Protein AF-A0A7C2UIY6-F1 (afdb_monomer_lite)

Sequence (63 aa):
MGVGEAGRARVGDFPRPRLVASRCLGFEHCRYDGSVISAPHVQALAGEVKFLTVCPEMAIGLP

Secondary structure (DSSP, 8-state):
------S---TTSS---EEEEETTTTT-S-STTS-----HHHHHHTTTSEEEEE-HHHHTT--

Structure (mmCIF, N/CA/C/O backbone):
data_AF-A0A7C2UIY6-F1
#
_entry.id   AF-A0A7C2UIY6-F1
#
loop_
_atom_site.group_PDB
_atom_site.id
_atom_site.type_symbol
_atom_site.label_atom_id
_atom_site.label_alt_id
_atom_site.label_comp_id
_atom_site.label_asym_id
_atom_site.label_entity_id
_atom_site.label_seq_id
_atom_site.pdbx_PDB_ins_code
_atom_site.Cartn_x
_atom_site.Cartn_y
_atom_site.Cartn_z
_atom_site.occupancy
_atom_site.B_iso_or_equiv
_atom_site.auth_seq_id
_atom_site.auth_comp_id
_atom_site.auth_asym_id
_atom_site.auth_atom_id
_atom_site.pdbx_PDB_model_num
ATOM 1 N N . MET A 1 1 ? -36.261 21.108 27.882 1.00 38.56 1 MET A N 1
ATOM 2 C CA . MET A 1 1 ? -36.571 20.514 26.565 1.00 38.56 1 MET A CA 1
ATOM 3 C C . MET A 1 1 ? -35.261 20.049 25.962 1.00 38.56 1 MET A C 1
ATOM 5 O O . MET A 1 1 ? -34.512 20.862 25.441 1.00 38.56 1 MET A O 1
ATOM 9 N N . GLY A 1 2 ? -34.922 18.781 26.204 1.00 47.03 2 GLY A N 1
ATOM 10 C CA . GLY A 1 2 ? -33.661 18.186 25.774 1.00 47.03 2 GLY A CA 1
ATOM 11 C C . GLY A 1 2 ? -33.716 17.861 24.290 1.00 47.03 2 GLY A C 1
ATOM 12 O O . GLY A 1 2 ? -34.613 17.148 23.845 1.00 47.03 2 GLY A O 1
ATOM 13 N N . VAL A 1 3 ? -32.764 18.398 23.537 1.00 56.47 3 VAL A N 1
ATOM 14 C CA . VAL A 1 3 ? -32.425 17.879 22.216 1.00 56.47 3 VAL A CA 1
ATOM 15 C C . VAL A 1 3 ? -31.869 16.468 22.419 1.00 56.47 3 VAL A C 1
ATOM 17 O O . VAL A 1 3 ? -30.877 16.278 23.118 1.00 56.47 3 VAL A O 1
ATOM 20 N N . GLY A 1 4 ? -32.593 15.468 21.921 1.00 49.09 4 GLY A N 1
ATOM 21 C CA . GLY A 1 4 ? -32.256 14.062 22.102 1.00 49.09 4 GLY A CA 1
ATOM 22 C C . GLY A 1 4 ? -30.952 13.695 21.397 1.00 49.09 4 GLY A C 1
ATOM 23 O O . GLY A 1 4 ? -30.782 13.968 20.211 1.00 49.09 4 GLY A O 1
ATOM 24 N N . GLU A 1 5 ? -30.058 13.030 22.129 1.00 55.94 5 GLU A N 1
ATOM 25 C CA . GLU A 1 5 ? -28.845 12.366 21.637 1.00 55.94 5 GLU A CA 1
ATOM 26 C C . GLU A 1 5 ? -29.164 11.115 20.790 1.00 55.94 5 GLU A C 1
ATOM 28 O O . GLU A 1 5 ? -28.687 10.014 21.055 1.00 55.94 5 GLU A O 1
ATOM 33 N N . ALA A 1 6 ? -29.993 11.246 19.759 1.00 56.62 6 ALA A N 1
ATOM 34 C CA . ALA A 1 6 ? -30.225 10.178 18.794 1.00 56.62 6 ALA A CA 1
ATOM 35 C C . ALA A 1 6 ? -29.411 10.473 17.529 1.00 56.62 6 ALA A C 1
ATOM 37 O O . ALA A 1 6 ? -29.894 11.153 16.628 1.00 56.62 6 ALA A O 1
ATOM 38 N N . GLY A 1 7 ? -28.162 9.995 17.457 1.00 59.09 7 GLY A N 1
ATOM 39 C CA . GLY A 1 7 ? -27.441 10.023 16.175 1.00 59.09 7 GLY A CA 1
ATOM 40 C C . GLY A 1 7 ? -25.922 9.875 16.170 1.00 59.09 7 GLY A C 1
ATOM 41 O O . GLY A 1 7 ? -25.348 9.823 15.086 1.00 59.09 7 GLY A O 1
ATOM 42 N N . ARG A 1 8 ? -25.236 9.792 17.316 1.00 60.62 8 ARG A N 1
ATOM 43 C CA . ARG A 1 8 ? -23.773 9.625 17.336 1.00 60.62 8 ARG A CA 1
ATOM 44 C C . ARG A 1 8 ? -23.408 8.238 17.857 1.00 60.62 8 ARG A C 1
ATOM 46 O O . ARG A 1 8 ? -23.352 8.027 19.063 1.00 60.62 8 ARG A O 1
ATOM 53 N N . ALA A 1 9 ? -23.201 7.288 16.945 1.00 63.53 9 ALA A N 1
ATOM 54 C CA . ALA A 1 9 ? -22.685 5.968 17.309 1.00 63.53 9 ALA A CA 1
ATOM 55 C C . ALA A 1 9 ? -21.329 6.106 18.027 1.00 63.53 9 ALA A C 1
ATOM 57 O O . ALA A 1 9 ? -20.536 7.007 17.722 1.00 63.53 9 ALA A O 1
ATOM 58 N N . ARG A 1 10 ? -21.097 5.267 19.044 1.00 66.62 10 ARG A N 1
ATOM 59 C CA . ARG A 1 10 ? -19.881 5.336 19.860 1.00 66.62 10 ARG A CA 1
ATOM 60 C C . ARG A 1 10 ? -18.703 4.754 19.083 1.00 66.62 10 ARG A C 1
ATOM 62 O O . ARG A 1 10 ? -18.872 3.839 18.280 1.00 66.62 10 ARG A O 1
ATOM 69 N N . VAL A 1 11 ? -17.496 5.267 19.333 1.00 60.09 11 VAL A N 1
ATOM 70 C CA . VAL A 1 11 ? -16.251 4.612 18.895 1.00 60.09 11 VAL A CA 1
ATOM 71 C C . VAL A 1 11 ? -16.255 3.206 19.519 1.00 60.09 11 VAL A C 1
ATOM 73 O O . VAL A 1 11 ? -16.179 3.070 20.736 1.00 60.09 11 VAL A O 1
ATOM 76 N N . GLY A 1 12 ? -16.507 2.183 18.698 1.00 65.50 12 GLY A N 1
ATOM 77 C CA . GLY A 1 12 ? -16.758 0.799 19.131 1.00 65.50 12 GLY A CA 1
ATOM 78 C C . GLY A 1 12 ? -17.981 0.129 18.488 1.00 65.50 12 GLY A C 1
ATOM 79 O O . GLY A 1 12 ? -17.949 -1.078 18.279 1.00 65.50 12 GLY A O 1
ATOM 80 N N . ASP A 1 13 ? -19.005 0.896 18.096 1.00 77.81 13 ASP A N 1
ATOM 81 C CA . ASP A 1 13 ? -20.240 0.356 17.488 1.00 77.81 13 ASP A CA 1
ATOM 82 C C . ASP A 1 13 ? -20.189 0.309 15.952 1.00 77.81 13 ASP A C 1
ATOM 84 O O . ASP A 1 13 ? -21.100 -0.197 15.292 1.00 77.81 13 ASP A O 1
ATOM 88 N N . PHE A 1 14 ? -19.132 0.862 15.354 1.00 81.81 14 PHE A N 1
ATOM 89 C CA . PHE A 1 14 ? -18.982 0.904 13.906 1.00 81.81 14 PHE A CA 1
ATOM 90 C C . PHE A 1 14 ? -18.348 -0.390 13.386 1.00 81.81 14 PHE A C 1
ATOM 92 O O . PHE A 1 14 ? -17.321 -0.828 13.914 1.00 81.81 14 PHE A O 1
ATOM 99 N N . PRO A 1 15 ? -18.900 -0.999 12.321 1.00 88.19 15 PRO A N 1
ATOM 100 C CA . PRO A 1 15 ? -18.251 -2.132 11.683 1.00 88.19 15 PRO A CA 1
ATOM 101 C C . PRO A 1 15 ? -16.885 -1.704 11.144 1.00 88.19 15 PRO A C 1
ATOM 103 O O . PRO A 1 15 ? -16.755 -0.631 10.554 1.00 88.19 15 PRO A O 1
ATOM 106 N N . ARG A 1 16 ? -15.875 -2.570 11.300 1.00 90.62 16 ARG A N 1
ATOM 107 C CA . ARG A 1 16 ? -14.541 -2.337 10.732 1.00 90.62 16 ARG A CA 1
ATOM 108 C C . ARG A 1 16 ? -14.635 -2.157 9.210 1.00 90.62 16 ARG A C 1
ATOM 110 O O . ARG A 1 16 ? -14.992 -3.118 8.519 1.00 90.62 16 ARG A O 1
ATOM 117 N N . PRO A 1 17 ? -14.301 -0.973 8.665 1.00 94.12 17 PRO A N 1
ATOM 118 C CA . PRO A 1 17 ? -14.404 -0.725 7.235 1.00 94.12 17 PRO A CA 1
ATOM 119 C C . PRO A 1 17 ? -13.427 -1.588 6.436 1.00 94.12 17 PRO A C 1
ATOM 121 O O . PRO A 1 17 ? -12.336 -1.924 6.901 1.00 94.12 17 PRO A O 1
ATOM 124 N N . ARG A 1 18 ? -13.796 -1.914 5.196 1.00 97.00 18 ARG A N 1
ATOM 125 C CA . ARG A 1 18 ? -12.891 -2.529 4.218 1.00 97.00 18 ARG A CA 1
ATOM 126 C C . ARG A 1 18 ? -12.403 -1.450 3.264 1.00 97.00 18 ARG A C 1
ATOM 128 O O . ARG A 1 18 ? -13.220 -0.863 2.562 1.00 97.00 18 ARG A O 1
ATOM 135 N N . LEU A 1 19 ? -11.099 -1.200 3.236 1.00 97.44 19 LEU A N 1
ATOM 136 C CA . LEU A 1 19 ? -10.496 -0.171 2.387 1.00 97.44 19 LEU A CA 1
ATOM 137 C C . LEU A 1 19 ? -9.609 -0.815 1.330 1.00 97.44 19 LEU A C 1
ATOM 139 O O . LEU A 1 19 ? -8.799 -1.686 1.643 1.00 97.44 19 LEU A O 1
ATOM 143 N N . VAL A 1 20 ? -9.735 -0.359 0.087 1.00 98.00 20 VAL A N 1
ATOM 144 C CA . VAL A 1 20 ? -8.770 -0.681 -0.965 1.00 98.00 20 VAL A CA 1
ATOM 145 C C . VAL A 1 20 ? -7.616 0.310 -0.877 1.00 98.00 20 VAL A C 1
ATOM 147 O O . VAL A 1 20 ? -7.848 1.512 -0.773 1.00 98.00 20 VAL A O 1
ATOM 150 N N . ALA A 1 21 ? -6.384 -0.188 -0.919 1.00 97.88 21 ALA A N 1
ATOM 151 C CA . ALA A 1 21 ? -5.186 0.643 -0.946 1.00 97.88 21 ALA A CA 1
ATOM 152 C C . ALA A 1 21 ? -4.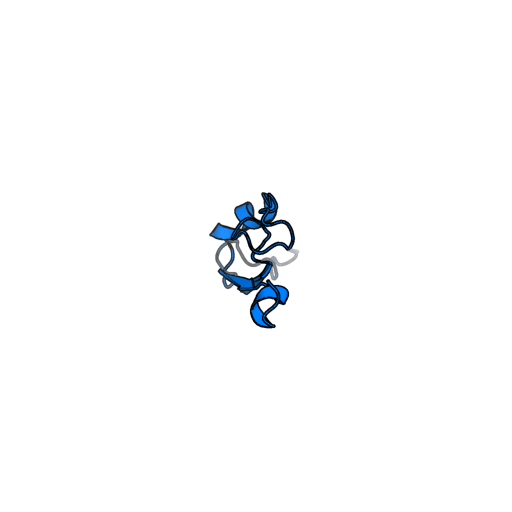202 0.129 -2.001 1.00 97.88 21 ALA A C 1
ATOM 154 O O . ALA A 1 21 ? -4.068 -1.079 -2.202 1.00 97.88 21 ALA A O 1
ATOM 155 N N . SER A 1 22 ? -3.495 1.037 -2.670 1.00 98.06 22 SER A N 1
ATOM 156 C CA . SER A 1 22 ? -2.433 0.653 -3.601 1.00 98.06 22 SER A CA 1
ATOM 157 C C . SER A 1 22 ? -1.273 -0.005 -2.844 1.00 98.06 22 SER A C 1
ATOM 159 O O . SER A 1 22 ? -0.817 0.533 -1.837 1.00 98.06 22 SER A O 1
ATOM 161 N N . ARG A 1 23 ? -0.760 -1.145 -3.326 1.00 97.88 23 ARG A N 1
ATOM 162 C CA . ARG A 1 23 ? 0.340 -1.904 -2.692 1.00 97.88 23 ARG A CA 1
ATOM 163 C C . ARG A 1 23 ? 1.621 -1.077 -2.543 1.00 97.88 23 ARG A C 1
ATOM 165 O O . ARG A 1 23 ? 2.314 -1.207 -1.542 1.00 97.88 23 ARG A O 1
ATOM 172 N N . CYS A 1 24 ? 1.886 -0.146 -3.458 1.00 97.94 24 CYS A N 1
ATOM 173 C CA . CYS A 1 24 ? 3.047 0.739 -3.364 1.00 97.94 24 CYS A CA 1
ATOM 174 C C . CYS A 1 24 ? 2.986 1.736 -2.187 1.00 97.94 24 CYS A C 1
ATOM 176 O O . CYS A 1 24 ? 4.012 2.322 -1.852 1.00 97.94 24 CYS A O 1
ATOM 178 N N . LEU A 1 25 ? 1.830 1.924 -1.530 1.00 98.00 25 LEU A N 1
ATOM 179 C CA . LEU A 1 25 ? 1.653 2.824 -0.381 1.00 98.00 25 LEU A CA 1
ATOM 180 C C . LEU A 1 25 ? 2.059 2.152 0.938 1.00 98.00 25 LEU A C 1
ATOM 182 O O . LEU A 1 25 ? 1.226 1.918 1.812 1.00 98.00 25 LEU A O 1
ATOM 186 N N . GLY A 1 26 ? 3.347 1.846 1.077 1.00 96.50 26 GLY A N 1
ATOM 187 C CA . GLY A 1 26 ? 3.919 1.320 2.317 1.00 96.50 26 GLY A CA 1
ATOM 188 C C . GLY A 1 26 ? 3.826 -0.198 2.492 1.00 96.50 26 GLY A C 1
ATOM 189 O O . GLY A 1 26 ? 4.217 -0.683 3.549 1.00 96.50 26 GLY A O 1
ATOM 190 N N . PHE A 1 27 ? 3.332 -0.947 1.495 1.00 97.06 27 PHE A N 1
ATOM 191 C CA . PHE A 1 27 ? 3.171 -2.404 1.600 1.00 97.06 27 PHE A CA 1
ATOM 192 C C . PHE A 1 27 ? 4.185 -3.204 0.770 1.00 97.06 27 PHE A C 1
ATOM 194 O O . PHE A 1 27 ? 4.720 -4.187 1.273 1.00 97.06 27 PHE A O 1
ATOM 201 N N . GLU A 1 28 ? 4.449 -2.825 -0.485 1.00 97.50 28 GLU A N 1
ATOM 202 C CA . GLU A 1 28 ? 5.267 -3.624 -1.411 1.00 97.50 28 GLU A CA 1
ATOM 203 C C . GLU A 1 28 ? 6.008 -2.772 -2.455 1.00 97.50 28 GLU A C 1
ATOM 205 O O . GLU A 1 28 ? 5.521 -1.724 -2.885 1.00 97.50 28 GLU A O 1
ATOM 210 N N . HIS A 1 29 ? 7.168 -3.267 -2.904 1.00 97.00 29 HIS A N 1
ATOM 211 C CA . HIS A 1 29 ? 8.008 -2.716 -3.977 1.00 97.00 29 HIS A CA 1
ATOM 212 C C . HIS A 1 29 ? 7.426 -2.985 -5.377 1.00 97.00 29 HIS A C 1
ATOM 214 O O . HIS A 1 29 ? 8.062 -3.609 -6.217 1.00 97.00 29 HIS A O 1
ATOM 220 N N . CYS A 1 30 ? 6.193 -2.548 -5.626 1.00 96.94 30 CYS A N 1
ATOM 221 C CA . CYS A 1 30 ? 5.484 -2.796 -6.888 1.00 96.94 30 CYS A CA 1
ATOM 222 C C . CYS A 1 30 ? 5.228 -1.519 -7.703 1.00 96.94 30 CYS A C 1
ATOM 224 O O . CYS A 1 30 ? 4.291 -1.471 -8.497 1.00 96.94 30 CYS A O 1
ATOM 226 N N . ARG A 1 31 ? 5.961 -0.441 -7.412 1.00 97.44 31 ARG A N 1
ATOM 227 C CA . ARG A 1 31 ? 5.963 0.766 -8.240 1.00 97.44 31 ARG A CA 1
ATOM 228 C C . ARG A 1 31 ? 6.904 0.536 -9.420 1.00 97.44 31 ARG A C 1
ATOM 230 O O . ARG A 1 31 ? 7.909 -0.143 -9.250 1.00 97.44 31 ARG A O 1
ATOM 237 N N . TYR A 1 32 ? 6.635 1.166 -10.560 1.00 96.19 32 TYR A N 1
ATOM 238 C CA . TYR A 1 32 ? 7.465 1.057 -11.770 1.00 96.19 32 TYR A CA 1
ATOM 239 C C . TYR A 1 32 ? 8.973 1.331 -11.562 1.00 96.19 32 TYR A C 1
ATOM 241 O O . TYR A 1 32 ? 9.797 0.881 -12.351 1.00 96.19 32 TYR A O 1
ATOM 249 N N . ASP A 1 33 ? 9.349 2.097 -10.530 1.00 96.44 33 ASP A N 1
ATOM 250 C CA . ASP A 1 33 ? 10.741 2.413 -10.174 1.00 96.44 33 ASP A CA 1
ATOM 251 C C . ASP A 1 33 ? 11.302 1.527 -9.043 1.00 96.44 33 ASP A C 1
ATOM 253 O O . ASP A 1 33 ? 12.395 1.774 -8.535 1.00 96.44 33 ASP A O 1
ATOM 257 N N . GLY A 1 34 ? 10.547 0.513 -8.615 1.00 94.88 34 GLY A N 1
ATOM 258 C CA . GLY A 1 34 ? 10.878 -0.390 -7.513 1.00 94.88 34 GLY A CA 1
ATOM 259 C C . GLY A 1 34 ? 10.800 0.241 -6.117 1.00 94.88 34 GLY A C 1
ATOM 260 O O . GLY A 1 34 ? 11.081 -0.437 -5.125 1.00 94.88 34 GLY A O 1
ATOM 261 N N . SER A 1 35 ? 10.431 1.520 -5.989 1.00 97.12 35 SER A N 1
ATOM 262 C CA . SER A 1 35 ? 10.337 2.190 -4.688 1.00 97.12 35 SER A CA 1
ATOM 263 C C . SER A 1 35 ? 9.027 1.880 -3.953 1.00 97.12 35 SER A C 1
ATOM 265 O O . SER A 1 35 ? 8.002 1.548 -4.550 1.00 97.12 35 SER A O 1
ATOM 267 N N . VAL A 1 36 ? 9.054 2.028 -2.625 1.00 97.69 36 VAL A N 1
ATOM 268 C CA . VAL A 1 36 ? 7.859 2.016 -1.769 1.00 97.69 36 VAL A CA 1
ATOM 269 C C . VAL A 1 36 ? 7.575 3.445 -1.327 1.00 97.69 36 VAL A C 1
ATOM 271 O O . VAL A 1 36 ? 8.461 4.144 -0.836 1.00 97.69 36 VAL A O 1
ATOM 274 N N . ILE A 1 37 ? 6.331 3.888 -1.485 1.00 97.94 37 ILE A N 1
ATOM 275 C CA . ILE A 1 37 ? 5.893 5.220 -1.072 1.00 97.94 37 ILE A CA 1
ATOM 276 C C . ILE A 1 37 ? 5.631 5.206 0.436 1.00 97.94 37 ILE A C 1
ATOM 278 O O . ILE A 1 37 ? 4.816 4.424 0.925 1.00 97.94 37 ILE A O 1
ATOM 282 N N . SER A 1 38 ? 6.279 6.113 1.172 1.00 97.69 38 SER A N 1
ATOM 283 C CA . SER A 1 38 ? 5.961 6.348 2.584 1.00 97.69 38 SER A CA 1
ATOM 284 C C . SER A 1 38 ? 4.536 6.892 2.724 1.00 97.69 38 SER A C 1
ATOM 286 O O . SER A 1 38 ? 4.201 7.934 2.159 1.00 97.69 38 SER A O 1
ATOM 288 N N . ALA A 1 39 ? 3.692 6.178 3.471 1.00 97.19 39 ALA A N 1
ATOM 289 C CA . ALA A 1 39 ? 2.269 6.478 3.618 1.00 97.19 39 ALA A CA 1
ATOM 290 C C . ALA A 1 39 ? 1.840 6.462 5.103 1.00 97.19 39 ALA A C 1
ATOM 292 O O . ALA A 1 39 ? 1.086 5.581 5.523 1.00 97.19 39 ALA A O 1
ATOM 293 N N . PRO A 1 40 ? 2.276 7.444 5.920 1.00 97.19 40 PRO A N 1
ATOM 294 C CA . PRO A 1 40 ? 2.020 7.456 7.366 1.00 97.19 40 PRO A CA 1
ATOM 295 C C . PRO A 1 40 ? 0.523 7.462 7.716 1.00 97.19 40 PRO A C 1
ATOM 297 O O . PRO A 1 40 ? 0.108 6.847 8.692 1.00 97.19 40 PRO A O 1
ATOM 300 N N . HIS A 1 41 ? -0.314 8.088 6.884 1.00 95.81 41 HIS A N 1
ATOM 301 C CA . HIS A 1 41 ? -1.769 8.088 7.062 1.00 95.81 41 HIS A CA 1
ATOM 302 C C . HIS A 1 41 ? -2.397 6.707 6.819 1.00 95.81 41 HIS A C 1
ATOM 304 O O . HIS A 1 41 ? -3.324 6.321 7.523 1.00 95.81 41 HIS A O 1
ATOM 310 N N . VAL A 1 42 ? -1.881 5.937 5.854 1.00 96.62 42 VAL A N 1
ATOM 311 C CA . VAL A 1 42 ? -2.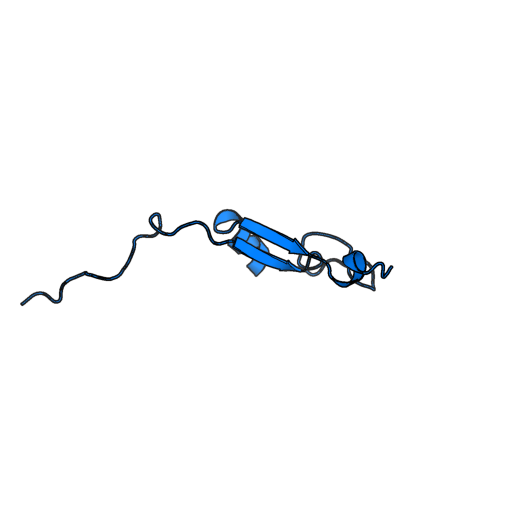335 4.557 5.604 1.00 96.62 42 VAL A CA 1
ATOM 312 C C . VAL A 1 42 ? -1.949 3.668 6.785 1.00 96.62 42 VAL A C 1
ATOM 314 O O . VAL A 1 42 ? -2.770 2.887 7.264 1.00 96.62 42 VAL A O 1
ATOM 317 N N . GLN A 1 43 ? -0.735 3.845 7.311 1.00 95.69 43 GLN A N 1
ATOM 318 C CA . GL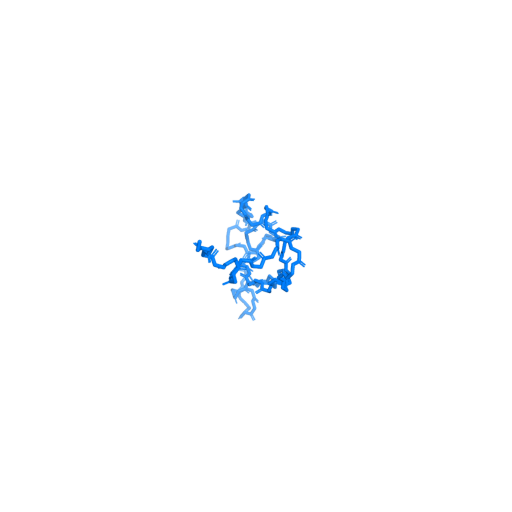N A 1 43 ? -0.267 3.138 8.501 1.00 95.69 43 GLN A CA 1
ATOM 319 C C . GLN A 1 43 ? -1.113 3.466 9.739 1.00 95.69 43 GLN A C 1
ATOM 321 O O . GLN A 1 43 ? -1.485 2.556 10.477 1.00 95.69 43 GLN A O 1
ATOM 326 N N . ALA A 1 44 ? -1.475 4.737 9.938 1.00 96.56 44 ALA A N 1
ATOM 327 C CA . ALA A 1 44 ? -2.334 5.161 11.043 1.00 96.56 44 ALA A CA 1
ATOM 328 C C . ALA A 1 44 ? -3.722 4.491 11.016 1.00 96.56 44 ALA A C 1
ATOM 330 O O . ALA A 1 44 ? -4.321 4.277 12.066 1.00 96.56 44 ALA A O 1
ATOM 331 N N . LEU A 1 45 ? -4.220 4.113 9.832 1.00 95.31 45 LEU A N 1
ATOM 332 C CA . LEU A 1 45 ? -5.512 3.439 9.670 1.00 95.31 45 LEU A CA 1
ATOM 333 C C . LEU A 1 45 ? -5.449 1.917 9.879 1.00 95.31 45 LEU A C 1
ATOM 335 O O . LEU A 1 45 ? -6.499 1.295 10.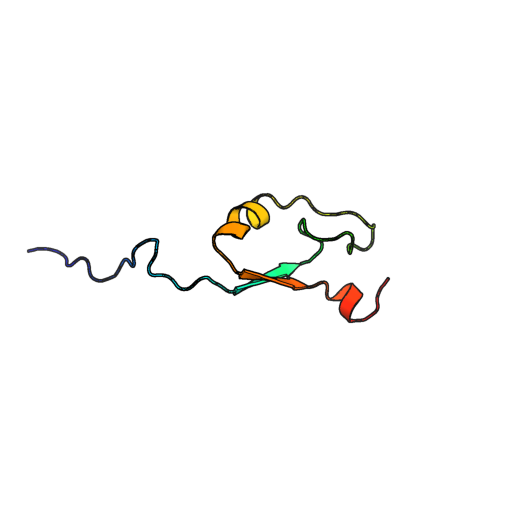028 1.00 95.31 45 LEU A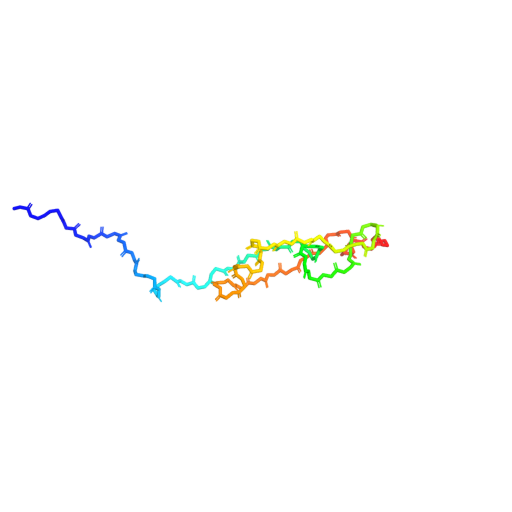 O 1
ATOM 339 N N . ALA A 1 46 ? -4.264 1.295 9.911 1.00 91.31 46 ALA A N 1
ATOM 340 C CA . ALA A 1 46 ? -4.119 -0.167 9.926 1.00 91.31 46 ALA A CA 1
ATOM 341 C C . ALA A 1 46 ? -4.786 -0.861 11.129 1.00 91.31 46 ALA A C 1
ATOM 343 O O . ALA A 1 46 ? -5.187 -2.020 11.022 1.00 91.31 46 ALA A O 1
ATOM 344 N N . GLY A 1 47 ? -4.938 -0.158 12.257 1.00 90.94 47 GLY A N 1
ATOM 345 C CA . GLY A 1 47 ? -5.656 -0.653 13.437 1.00 90.94 47 GLY A CA 1
ATOM 346 C C . GLY A 1 47 ? -7.183 -0.543 13.346 1.00 90.94 47 GLY A C 1
ATOM 347 O O . GLY A 1 47 ? -7.892 -1.258 14.051 1.00 90.94 47 GLY A O 1
ATOM 348 N N . GLU A 1 48 ? -7.698 0.302 12.456 1.00 93.62 48 GLU A N 1
ATOM 349 C CA . GLU A 1 48 ? -9.118 0.670 12.395 1.00 93.62 48 GLU A CA 1
ATOM 350 C C . GLU A 1 48 ? -9.850 0.016 11.216 1.00 93.62 48 GLU A C 1
ATOM 352 O O . GLU A 1 48 ? -11.072 -0.146 11.239 1.00 93.62 48 GLU A O 1
ATOM 357 N N . VAL A 1 49 ? -9.113 -0.399 10.181 1.00 95.75 49 VAL A N 1
ATOM 358 C CA . VAL A 1 49 ? -9.682 -0.913 8.930 1.00 95.75 49 VAL A CA 1
ATOM 359 C C . VAL A 1 49 ? -9.104 -2.266 8.534 1.00 95.75 49 VAL A C 1
ATOM 361 O O . VAL A 1 49 ? -8.029 -2.675 8.965 1.0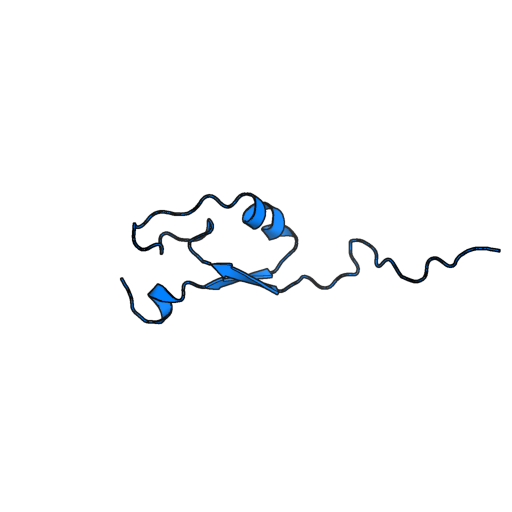0 95.75 49 VAL A O 1
ATOM 364 N N . LYS A 1 50 ? -9.809 -2.966 7.646 1.00 97.19 50 LYS A N 1
ATOM 365 C CA . LYS A 1 50 ? -9.282 -4.125 6.926 1.00 97.19 50 LYS A CA 1
ATOM 366 C C . LYS A 1 50 ? -8.858 -3.697 5.527 1.00 97.19 50 LYS A C 1
ATOM 368 O O . LYS A 1 50 ? -9.711 -3.415 4.683 1.00 97.19 50 LYS A O 1
ATOM 373 N N . PHE A 1 51 ? -7.556 -3.689 5.268 1.00 98.06 51 PHE A N 1
ATOM 374 C CA . PHE A 1 51 ? -7.042 -3.381 3.938 1.00 98.06 51 PHE A CA 1
ATOM 375 C C . PHE A 1 51 ? -7.206 -4.553 2.963 1.00 98.06 51 PHE A C 1
ATOM 377 O O . PHE A 1 51 ? -6.941 -5.708 3.295 1.00 98.06 51 PHE A O 1
ATOM 384 N N . LEU A 1 52 ? -7.628 -4.229 1.742 1.00 98.12 52 LEU A N 1
ATOM 385 C CA . LEU A 1 52 ? -7.437 -5.025 0.536 1.00 98.12 52 LEU A CA 1
ATOM 386 C C . LEU A 1 52 ? -6.396 -4.294 -0.312 1.00 98.12 52 LEU A C 1
ATOM 388 O O . LEU A 1 52 ? -6.704 -3.285 -0.947 1.00 98.12 52 LEU A O 1
ATOM 392 N N . THR A 1 53 ? -5.157 -4.767 -0.285 1.00 98.19 53 THR A N 1
ATOM 393 C CA . THR A 1 53 ? -4.079 -4.125 -1.033 1.00 98.19 53 THR A CA 1
ATOM 394 C C . THR A 1 53 ? -4.065 -4.624 -2.479 1.00 98.19 53 THR A C 1
ATOM 396 O O . THR A 1 53 ? -4.194 -5.820 -2.738 1.00 98.19 53 THR A O 1
ATOM 399 N N . VAL A 1 54 ? -3.938 -3.711 -3.445 1.00 98.25 54 VAL A N 1
ATOM 400 C CA . VAL A 1 54 ? -3.931 -4.030 -4.885 1.00 98.25 54 VAL A CA 1
ATOM 401 C C . VAL A 1 54 ? -2.791 -3.313 -5.608 1.00 98.25 54 VAL A C 1
ATOM 403 O O . VAL A 1 54 ? -2.441 -2.194 -5.259 1.00 98.25 54 VAL A O 1
ATOM 406 N N . CYS A 1 55 ? -2.202 -3.929 -6.632 1.00 98.31 55 CYS A N 1
ATOM 407 C CA . CYS A 1 55 ? -1.428 -3.189 -7.637 1.00 98.31 55 CYS A CA 1
ATOM 408 C C . CYS A 1 55 ? -2.007 -3.567 -8.995 1.00 98.31 55 CYS A C 1
ATOM 410 O O . CYS A 1 55 ? -1.787 -4.709 -9.411 1.00 98.31 55 CYS A O 1
ATOM 412 N N . PRO A 1 56 ? -2.787 -2.675 -9.631 1.00 97.88 56 PRO A N 1
ATOM 413 C CA . PRO A 1 56 ? -3.379 -2.951 -10.931 1.00 97.88 56 PRO A CA 1
ATOM 414 C C . PRO A 1 56 ? -2.328 -3.275 -11.993 1.00 97.88 56 PRO A C 1
ATOM 416 O O . PRO A 1 56 ? -2.542 -4.212 -12.746 1.00 97.88 56 PRO A O 1
ATOM 419 N N . GLU A 1 57 ? -1.185 -2.578 -11.993 1.00 98.19 57 GLU A N 1
ATOM 420 C CA . GLU A 1 57 ? -0.073 -2.780 -12.939 1.00 98.19 57 GLU A CA 1
ATOM 421 C C . GLU A 1 57 ? 0.419 -4.235 -12.916 1.00 98.19 57 GLU A C 1
ATOM 423 O O . GLU A 1 57 ? 0.337 -4.943 -13.919 1.00 98.19 57 GLU A O 1
ATOM 428 N N . MET A 1 58 ? 0.797 -4.733 -11.738 1.00 97.38 58 MET A N 1
ATOM 429 C CA . MET A 1 58 ? 1.219 -6.128 -11.583 1.00 97.38 58 MET A CA 1
ATOM 430 C C . MET A 1 58 ? 0.084 -7.123 -11.873 1.00 97.38 58 MET A C 1
ATOM 432 O O . MET A 1 58 ? 0.328 -8.211 -12.383 1.00 97.38 58 MET A O 1
ATOM 436 N N . ALA A 1 59 ? -1.167 -6.783 -11.534 1.00 97.75 59 ALA A N 1
ATOM 437 C CA . ALA A 1 59 ? -2.313 -7.670 -11.752 1.00 97.75 59 ALA A CA 1
ATOM 438 C C . ALA A 1 59 ? -2.630 -7.876 -13.242 1.00 97.75 59 ALA A C 1
ATOM 440 O O . ALA A 1 59 ? -3.176 -8.917 -13.603 1.00 97.75 59 ALA A O 1
ATOM 441 N N . ILE A 1 60 ? -2.273 -6.913 -14.097 1.00 97.88 60 ILE A N 1
ATOM 442 C CA . ILE A 1 60 ? -2.382 -7.030 -15.557 1.00 97.88 60 ILE A CA 1
ATOM 443 C C . ILE A 1 60 ? -1.076 -7.501 -16.222 1.00 97.88 60 ILE A C 1
ATOM 445 O O . ILE A 1 60 ? -1.010 -7.558 -17.447 1.00 97.88 60 ILE A O 1
ATOM 449 N N . GLY A 1 61 ? -0.053 -7.859 -15.437 1.00 97.31 61 GLY A N 1
ATOM 450 C CA . GLY A 1 61 ? 1.205 -8.424 -15.933 1.00 97.31 61 GLY A CA 1
ATOM 451 C C . GLY A 1 61 ? 2.254 -7.403 -16.373 1.00 97.31 61 GLY A C 1
ATOM 452 O O . GLY A 1 61 ? 3.165 -7.770 -17.114 1.00 97.31 61 GLY A O 1
ATOM 453 N N . LEU A 1 62 ? 2.142 -6.141 -15.948 1.00 95.56 62 LEU A N 1
ATOM 454 C CA . LEU A 1 62 ? 3.247 -5.195 -16.106 1.00 95.56 62 LEU A CA 1
ATOM 455 C C . LEU A 1 62 ? 4.403 -5.553 -15.152 1.00 95.56 62 LEU A C 1
ATOM 457 O O . LEU A 1 62 ? 4.132 -6.096 -14.074 1.00 95.56 62 LEU A O 1
ATOM 461 N N . PRO A 1 63 ? 5.663 -5.308 -15.570 1.00 80.00 63 PRO A N 1
ATOM 462 C CA . PRO A 1 63 ? 6.846 -5.553 -14.749 1.00 80.00 63 PRO A CA 1
ATOM 463 C C . PRO A 1 63 ? 6.952 -4.595 -13.560 1.00 80.00 63 PRO A C 1
ATOM 465 O O . PRO A 1 63 ? 6.478 -3.440 -13.679 1.00 80.00 63 PRO A O 1
#

pLDDT: mean 88.1, std 16.17, range [38.56, 98.31]

Foldseek 3Di:
DDPDPPDDDDPVRDDAAEDEDECLAQHALPDPVSHRHDHVVVVVCPVRHHYDYDHVCVVVPHD

Radius of gyration: 17.9 Å; chains: 1; bounding box: 47×29×43 Å